Protein AF-A0A7K8D4I7-F1 (afdb_monomer_lite)

Sequence (72 aa):
LLSLLQKWALLALSACSSLCCLCCLLGLLVAIGLTLGNQGRVLLAPCSIASIALAPVSRECPFDPTRVYVSP

pLDDT: mean 74.7, std 19.29, range [47.03, 98.0]

Radius of gyration: 26.12 Å; chains: 1; bounding box: 21×51×80 Å

Structure (mmCIF, N/CA/C/O backbone):
data_AF-A0A7K8D4I7-F1
#
_entry.id   AF-A0A7K8D4I7-F1
#
loop_
_atom_site.group_PDB
_atom_site.id
_atom_site.type_symbol
_atom_site.label_atom_id
_atom_site.label_alt_id
_atom_site.label_comp_id
_atom_site.label_asym_id
_atom_site.label_entity_id
_atom_site.label_seq_id
_atom_site.pdbx_PDB_ins_code
_atom_site.Cartn_x
_atom_site.Cartn_y
_atom_site.Cartn_z
_atom_site.occupancy
_atom_site.B_iso_or_equiv
_atom_site.auth_seq_id
_atom_site.auth_comp_id
_atom_site.auth_asym_id
_atom_site.auth_atom_id
_atom_site.pdbx_PDB_model_num
ATOM 1 N N . LEU A 1 1 ? -5.583 2.093 33.737 1.00 72.12 1 LEU A N 1
ATOM 2 C CA . LEU A 1 1 ? -4.561 3.014 33.182 1.00 72.12 1 LEU A CA 1
ATOM 3 C C . LEU A 1 1 ? -3.551 2.277 32.292 1.00 72.12 1 LEU A C 1
ATOM 5 O O . LEU A 1 1 ? -3.464 2.612 31.121 1.00 72.12 1 LEU A O 1
ATOM 9 N N . LEU A 1 2 ? -2.869 1.231 32.786 1.00 80.94 2 LEU A N 1
ATOM 10 C CA . LEU A 1 2 ? -1.909 0.422 32.004 1.00 80.94 2 LEU A CA 1
ATOM 11 C C . LEU A 1 2 ? -2.523 -0.219 30.738 1.00 80.94 2 LEU A C 1
ATOM 13 O O . LEU A 1 2 ? -1.966 -0.108 29.650 1.00 80.94 2 LEU A O 1
ATOM 17 N N . SER A 1 3 ? -3.725 -0.790 30.858 1.00 81.88 3 SER A N 1
ATOM 18 C CA . SER A 1 3 ? -4.476 -1.381 29.736 1.00 81.88 3 SER A CA 1
ATOM 19 C C . SER A 1 3 ? -4.915 -0.368 28.670 1.00 81.88 3 SER A C 1
ATOM 21 O O . SER A 1 3 ? -5.027 -0.712 27.495 1.00 81.88 3 SER A O 1
ATOM 23 N N . LEU A 1 4 ? -5.140 0.892 29.061 1.00 86.25 4 LEU A N 1
ATOM 24 C CA . LEU A 1 4 ? -5.435 1.979 28.126 1.00 86.25 4 LEU A CA 1
ATOM 25 C C . LEU A 1 4 ? -4.185 2.319 27.315 1.00 86.25 4 LEU A C 1
ATOM 27 O O . LEU A 1 4 ? -4.258 2.322 26.091 1.00 86.25 4 LEU A O 1
ATOM 31 N N . LEU A 1 5 ? -3.034 2.519 27.970 1.00 92.00 5 LEU A N 1
ATOM 32 C CA . LEU A 1 5 ? -1.766 2.809 27.288 1.00 92.00 5 LEU A CA 1
ATOM 33 C C . LEU A 1 5 ? -1.405 1.741 26.246 1.00 92.00 5 LEU A C 1
ATOM 35 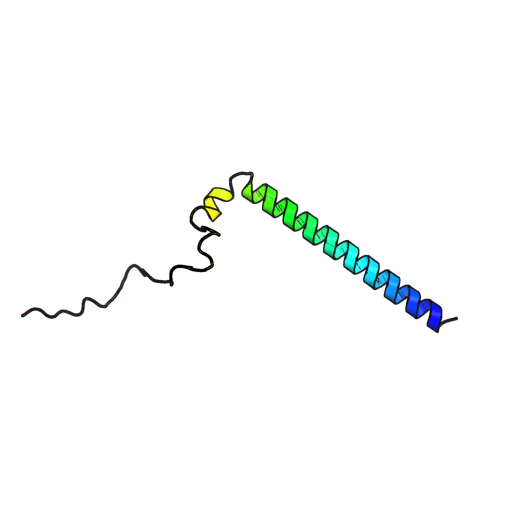O O . LEU A 1 5 ? -1.001 2.092 25.143 1.00 92.00 5 LEU A O 1
ATOM 39 N N . GLN A 1 6 ? -1.600 0.456 26.558 1.00 88.81 6 GLN A N 1
ATOM 40 C CA . GLN A 1 6 ? -1.335 -0.629 25.605 1.00 88.81 6 GLN A CA 1
ATOM 41 C C . GLN A 1 6 ? -2.206 -0.527 24.348 1.00 88.81 6 GLN A C 1
ATOM 43 O O . GLN A 1 6 ? -1.708 -0.705 23.238 1.00 88.81 6 GLN A O 1
ATOM 48 N N . LYS A 1 7 ? -3.497 -0.205 24.505 1.00 92.31 7 LYS A N 1
ATOM 49 C CA . LYS A 1 7 ? -4.416 -0.063 23.370 1.00 92.31 7 LYS A CA 1
ATOM 50 C C . LYS A 1 7 ? -3.986 1.088 22.450 1.00 92.31 7 LYS A C 1
ATOM 52 O O . LYS A 1 7 ? -3.954 0.915 21.234 1.00 92.31 7 LYS A O 1
ATOM 57 N N . TRP A 1 8 ? -3.603 2.227 23.028 1.00 94.38 8 TRP A N 1
ATOM 58 C CA . TRP A 1 8 ? -3.114 3.387 22.275 1.00 94.38 8 TRP A CA 1
ATOM 59 C C . TRP A 1 8 ? -1.761 3.132 21.608 1.00 94.38 8 TRP A C 1
ATOM 61 O O . TRP A 1 8 ? -1.569 3.527 20.463 1.00 94.38 8 TRP A O 1
ATOM 71 N N . ALA A 1 9 ? -0.844 2.435 22.284 1.00 95.62 9 ALA A N 1
ATOM 72 C CA . ALA A 1 9 ? 0.463 2.090 21.730 1.00 95.62 9 ALA A CA 1
ATOM 73 C C . ALA A 1 9 ? 0.340 1.174 20.504 1.00 95.62 9 ALA A C 1
ATOM 75 O O . ALA A 1 9 ? 0.961 1.437 19.477 1.00 95.62 9 ALA A O 1
ATOM 76 N N . LEU A 1 10 ? -0.504 0.138 20.580 1.00 94.69 10 LEU A N 1
ATOM 77 C CA . LEU A 1 10 ? -0.768 -0.753 19.446 1.00 94.69 10 LEU A CA 1
ATOM 78 C C . LEU A 1 10 ? -1.438 -0.013 18.285 1.00 94.69 10 LEU A C 1
ATOM 80 O O . LEU A 1 10 ? -1.059 -0.217 17.133 1.00 94.69 10 LEU A O 1
ATOM 84 N N . LEU A 1 11 ? -2.396 0.870 18.586 1.00 94.44 11 LEU A N 1
ATOM 85 C CA . LEU A 1 11 ? -3.055 1.693 17.574 1.00 94.44 11 LEU A CA 1
ATOM 86 C C . LEU A 1 11 ? -2.053 2.607 16.861 1.00 94.44 11 LEU A C 1
ATOM 88 O O . LEU A 1 11 ? -2.023 2.641 15.634 1.00 94.44 11 LEU A O 1
ATOM 92 N N . ALA A 1 12 ? -1.207 3.308 17.618 1.00 96.06 12 ALA A N 1
ATOM 93 C CA . ALA A 1 12 ? -0.190 4.194 17.065 1.00 96.06 12 ALA A CA 1
ATOM 94 C C . ALA A 1 12 ? 0.839 3.425 16.226 1.00 96.06 12 ALA A C 1
ATOM 96 O O . ALA A 1 12 ? 1.177 3.854 15.124 1.00 96.06 12 ALA A O 1
ATOM 97 N N . LEU A 1 13 ? 1.299 2.267 16.710 1.00 96.38 13 LEU A N 1
ATOM 98 C CA . LEU A 1 13 ? 2.257 1.431 15.992 1.00 96.38 13 LEU A CA 1
ATOM 99 C C . LEU A 1 13 ? 1.670 0.905 14.677 1.00 96.38 13 LEU A C 1
ATOM 101 O O . LEU A 1 13 ? 2.322 1.001 13.641 1.00 96.38 13 LEU A O 1
ATOM 105 N N . SER A 1 14 ? 0.432 0.402 14.707 1.00 96.12 14 SER A N 1
ATOM 106 C CA . SER A 1 14 ? -0.262 -0.082 13.509 1.00 96.12 14 SER A CA 1
ATOM 107 C C . SER A 1 14 ? -0.567 1.040 12.516 1.00 96.12 14 SER A C 1
ATOM 109 O O . SER A 1 14 ? -0.500 0.825 11.308 1.00 96.12 14 SER A O 1
ATOM 111 N N . ALA A 1 15 ? -0.920 2.233 12.999 1.00 96.69 15 ALA A N 1
ATOM 112 C CA . ALA A 1 15 ? -1.150 3.386 12.137 1.00 96.69 15 ALA A CA 1
ATOM 113 C C . ALA A 1 15 ? 0.155 3.828 11.461 1.00 96.69 15 ALA A C 1
ATOM 115 O O . ALA A 1 15 ? 0.186 4.026 10.249 1.00 96.69 15 ALA A O 1
ATOM 116 N N . CYS A 1 16 ? 1.247 3.917 12.225 1.00 97.25 16 CYS A N 1
ATOM 117 C CA . CYS A 1 16 ? 2.564 4.277 11.710 1.00 97.25 16 CYS A CA 1
ATOM 118 C C . CYS A 1 16 ? 3.062 3.265 10.670 1.00 97.25 16 CYS A C 1
ATOM 120 O O . CYS A 1 16 ? 3.496 3.661 9.590 1.00 97.25 16 CYS A O 1
ATOM 122 N N . SER A 1 17 ? 2.940 1.961 10.942 1.00 96.25 17 SER A N 1
ATOM 123 C CA . SER A 1 17 ? 3.342 0.929 9.982 1.00 96.25 17 SER A CA 1
ATOM 124 C C . SER A 1 17 ? 2.516 0.993 8.697 1.00 96.25 17 SER A C 1
ATOM 126 O O . SER A 1 17 ? 3.092 0.955 7.613 1.00 96.25 17 SER A O 1
ATOM 128 N N . SER A 1 18 ? 1.195 1.174 8.798 1.00 97.00 18 SER A N 1
ATOM 129 C CA . SER A 1 18 ? 0.321 1.346 7.633 1.00 97.00 18 SER A CA 1
ATOM 130 C C . SER A 1 18 ? 0.726 2.558 6.790 1.00 97.00 18 SER A C 1
ATOM 132 O O . SER A 1 18 ? 0.884 2.428 5.576 1.00 97.00 18 SER A O 1
ATOM 134 N N . LEU A 1 19 ? 0.975 3.709 7.423 1.00 97.88 19 LEU A 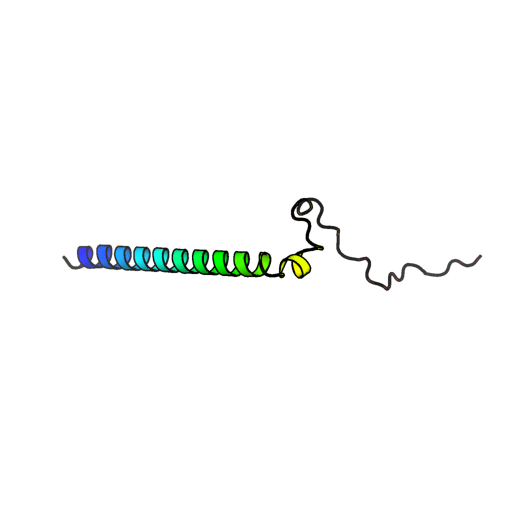N 1
ATOM 135 C CA . LEU A 1 19 ? 1.424 4.928 6.743 1.00 97.88 19 LEU A CA 1
ATOM 136 C C . LEU A 1 19 ? 2.780 4.724 6.056 1.00 97.88 19 LEU A C 1
ATOM 138 O O . LEU A 1 19 ? 2.926 5.071 4.886 1.00 97.88 19 LEU A O 1
ATOM 142 N N . CYS A 1 20 ? 3.750 4.106 6.735 1.00 96.94 20 CYS A N 1
ATOM 143 C CA . CYS A 1 20 ? 5.050 3.776 6.149 1.00 96.94 20 CYS A CA 1
ATOM 144 C C . CYS A 1 20 ? 4.909 2.847 4.937 1.00 96.94 20 CYS A C 1
ATOM 146 O O . CYS A 1 20 ? 5.479 3.132 3.886 1.00 96.94 20 CYS A O 1
ATOM 148 N N . CYS A 1 21 ? 4.110 1.779 5.041 1.00 97.56 21 CYS A N 1
ATOM 149 C CA . CYS A 1 21 ? 3.840 0.876 3.922 1.00 97.56 21 CYS A CA 1
ATOM 150 C C . CYS A 1 21 ? 3.212 1.612 2.732 1.00 97.56 21 CYS A C 1
ATOM 152 O O . CYS A 1 21 ? 3.629 1.389 1.597 1.00 97.56 21 CYS A O 1
ATOM 154 N N . LEU A 1 22 ? 2.252 2.511 2.977 1.00 97.94 22 LEU A N 1
ATOM 155 C CA . LEU A 1 22 ? 1.639 3.332 1.931 1.00 97.94 22 LEU A CA 1
ATOM 156 C C . LEU A 1 22 ? 2.669 4.241 1.255 1.00 97.94 22 LEU A C 1
ATOM 158 O O . LEU A 1 22 ? 2.746 4.258 0.029 1.00 97.94 22 LEU A O 1
ATOM 162 N N . CYS A 1 23 ? 3.508 4.936 2.026 1.00 97.69 23 CYS A N 1
ATOM 163 C CA . CYS A 1 23 ? 4.588 5.761 1.483 1.00 97.69 23 CYS A CA 1
ATOM 164 C C . CYS A 1 23 ? 5.560 4.941 0.622 1.00 97.69 23 CYS A C 1
ATOM 166 O O . CYS A 1 23 ? 5.932 5.374 -0.468 1.00 97.69 23 CYS A O 1
ATOM 168 N N . CYS A 1 24 ? 5.938 3.739 1.068 1.00 96.50 24 CYS A N 1
ATOM 169 C CA . CYS A 1 24 ? 6.802 2.841 0.303 1.00 96.50 24 CYS A CA 1
ATOM 170 C C . CYS A 1 24 ? 6.143 2.370 -0.999 1.00 96.50 24 CYS A C 1
ATOM 172 O O . CYS A 1 24 ? 6.793 2.383 -2.041 1.00 96.50 24 CYS A O 1
ATOM 174 N N . LEU A 1 25 ? 4.861 1.989 -0.961 1.00 98.00 25 LEU A N 1
ATOM 175 C CA . LEU A 1 25 ? 4.107 1.583 -2.151 1.00 98.00 25 LEU A CA 1
ATOM 176 C C . LEU A 1 25 ? 3.980 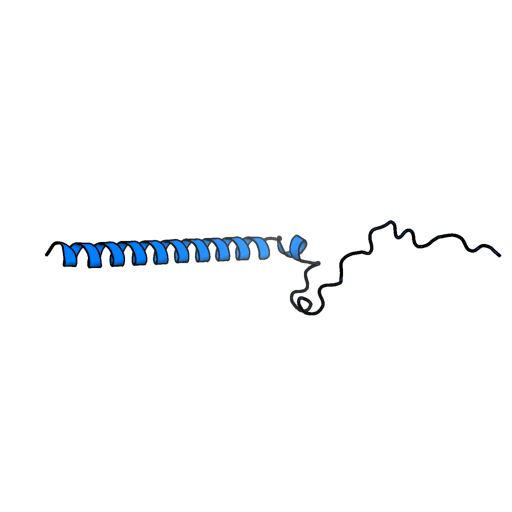2.728 -3.157 1.00 98.00 25 LEU A C 1
ATOM 178 O O . LEU A 1 25 ? 4.164 2.509 -4.351 1.00 98.00 25 LEU A O 1
ATOM 182 N N . LEU A 1 26 ? 3.717 3.948 -2.686 1.00 97.94 26 LEU A N 1
ATOM 183 C CA . LEU A 1 26 ? 3.677 5.136 -3.536 1.00 97.94 26 LEU A CA 1
ATOM 184 C C . LEU A 1 26 ? 5.046 5.416 -4.162 1.00 97.94 26 LEU A C 1
ATOM 186 O O . LEU A 1 26 ? 5.127 5.627 -5.369 1.00 97.94 26 LEU A O 1
ATOM 190 N N . GLY A 1 27 ? 6.125 5.358 -3.377 1.00 96.50 27 GLY A N 1
ATOM 191 C CA . GLY A 1 27 ? 7.489 5.522 -3.884 1.00 96.50 27 GLY A CA 1
ATOM 192 C C . GLY A 1 27 ? 7.854 4.466 -4.930 1.00 96.50 27 GLY A C 1
ATOM 193 O O . GLY A 1 27 ? 8.399 4.800 -5.980 1.00 96.50 27 GLY A O 1
ATOM 194 N N . LEU A 1 28 ? 7.480 3.207 -4.688 1.00 96.19 28 LEU A N 1
ATOM 195 C CA . LEU A 1 28 ? 7.654 2.116 -5.642 1.00 96.19 28 LEU A CA 1
ATOM 196 C C . LEU A 1 28 ? 6.854 2.364 -6.927 1.00 96.19 28 LEU A C 1
ATOM 198 O O . LEU A 1 28 ? 7.395 2.214 -8.018 1.00 96.19 28 LEU A O 1
ATOM 202 N N . LEU A 1 29 ? 5.592 2.782 -6.816 1.00 95.62 29 LEU A N 1
ATOM 203 C CA . LEU A 1 29 ? 4.735 3.068 -7.966 1.00 95.62 29 LEU A CA 1
ATOM 204 C C . LEU A 1 29 ? 5.290 4.223 -8.811 1.00 95.62 29 LEU A C 1
ATOM 206 O O . LEU A 1 29 ? 5.306 4.136 -10.038 1.00 95.62 29 LEU A O 1
ATOM 210 N N . VAL A 1 30 ? 5.794 5.275 -8.160 1.00 95.44 30 VAL A N 1
ATOM 211 C CA . VAL A 1 30 ? 6.471 6.395 -8.826 1.00 95.44 30 VAL A CA 1
ATOM 212 C C . VAL A 1 30 ? 7.740 5.916 -9.526 1.00 95.44 30 VAL A C 1
ATOM 214 O O . VAL A 1 30 ? 7.933 6.233 -10.697 1.00 95.44 30 VAL A O 1
ATOM 217 N N . ALA A 1 31 ? 8.579 5.120 -8.856 1.00 92.19 31 ALA A N 1
ATOM 218 C CA . ALA A 1 31 ? 9.794 4.568 -9.453 1.00 92.19 31 ALA A CA 1
ATOM 219 C C . ALA A 1 31 ? 9.475 3.727 -10.699 1.00 92.19 31 ALA A C 1
ATOM 221 O O . ALA A 1 31 ? 10.067 3.955 -11.751 1.00 92.19 31 ALA A O 1
ATOM 222 N N . ILE A 1 32 ? 8.479 2.837 -10.616 1.00 91.38 32 ILE A N 1
ATOM 223 C CA . ILE A 1 32 ? 7.995 2.042 -11.753 1.00 91.38 32 ILE A CA 1
ATOM 224 C C . ILE A 1 32 ? 7.504 2.959 -12.878 1.00 91.38 32 ILE A C 1
ATOM 226 O O . ILE A 1 32 ? 7.900 2.782 -14.028 1.00 91.38 32 ILE A O 1
ATOM 230 N N . GLY A 1 33 ? 6.674 3.958 -12.566 1.00 89.00 33 GLY A N 1
ATOM 231 C CA . GLY A 1 33 ? 6.147 4.905 -13.550 1.00 89.00 33 GLY A CA 1
ATOM 232 C C . GLY A 1 33 ? 7.253 5.665 -14.287 1.00 89.00 33 GLY A C 1
ATOM 233 O O . GLY A 1 33 ? 7.222 5.760 -15.514 1.00 89.00 33 GLY A O 1
ATOM 234 N N . LEU A 1 34 ? 8.269 6.133 -13.558 1.00 88.38 34 LEU A N 1
ATOM 235 C CA . LEU A 1 34 ? 9.448 6.777 -14.138 1.00 88.38 34 LEU A CA 1
ATOM 236 C C . LEU A 1 34 ? 10.263 5.805 -14.995 1.00 88.38 34 LEU A C 1
ATOM 238 O O . LEU A 1 34 ? 10.670 6.173 -16.094 1.00 88.38 34 LEU A O 1
ATOM 242 N N . THR A 1 35 ? 10.463 4.560 -14.547 1.00 84.75 35 THR A N 1
ATOM 243 C CA . THR A 1 35 ? 11.142 3.524 -15.342 1.00 84.75 35 THR A CA 1
ATOM 244 C C . THR A 1 35 ? 10.408 3.269 -16.655 1.00 84.75 35 THR A C 1
ATOM 246 O O . THR A 1 35 ? 11.036 3.249 -17.711 1.00 84.75 35 THR A O 1
ATOM 249 N N . LEU A 1 36 ? 9.080 3.130 -16.624 1.00 84.12 36 LEU A N 1
ATOM 250 C CA . LEU A 1 36 ? 8.273 2.951 -17.830 1.00 84.12 36 LEU A CA 1
ATOM 251 C C . LEU A 1 36 ? 8.348 4.180 -18.748 1.00 84.12 36 LEU A C 1
ATOM 253 O O . LEU A 1 36 ? 8.545 4.032 -19.954 1.00 84.12 36 LEU A O 1
ATOM 257 N N . GLY A 1 37 ? 8.222 5.386 -18.192 1.00 80.75 37 GLY A N 1
ATOM 258 C CA . GLY A 1 37 ? 8.253 6.633 -18.957 1.00 80.75 37 GLY A CA 1
ATOM 259 C C . GLY A 1 37 ? 9.606 6.916 -19.614 1.00 80.75 37 GLY A C 1
ATOM 260 O O . GLY A 1 37 ? 9.652 7.371 -20.755 1.00 80.75 37 GLY A O 1
ATOM 261 N N . ASN A 1 38 ? 10.709 6.600 -18.935 1.00 76.50 38 ASN A N 1
ATOM 262 C CA . ASN A 1 38 ? 12.061 6.979 -19.341 1.00 76.50 38 ASN A CA 1
ATOM 263 C C . ASN A 1 38 ? 12.809 5.867 -20.110 1.00 76.50 38 ASN A C 1
ATOM 265 O O . ASN A 1 38 ? 13.953 5.571 -19.791 1.00 76.50 38 ASN A O 1
ATOM 269 N N . GLN A 1 39 ? 12.175 5.266 -21.131 1.00 65.94 39 GLN A N 1
ATOM 270 C CA . GLN A 1 39 ? 12.707 4.195 -22.015 1.00 65.94 39 GLN A CA 1
ATOM 271 C C . GLN A 1 39 ? 12.604 2.738 -21.506 1.00 65.94 39 GLN A C 1
ATOM 273 O O . GLN A 1 39 ? 12.881 1.812 -22.268 1.00 65.94 39 GLN A O 1
ATOM 278 N N . GLY A 1 40 ? 12.098 2.469 -20.296 1.00 57.50 40 GLY A N 1
ATOM 279 C CA . GLY A 1 40 ? 11.827 1.094 -19.831 1.00 57.50 40 GLY A CA 1
ATOM 280 C C . GLY A 1 40 ? 10.693 0.387 -20.585 1.00 57.50 40 GLY A C 1
ATOM 281 O O . GLY A 1 40 ? 10.601 -0.837 -20.564 1.00 57.50 40 GLY A O 1
ATOM 282 N N . ARG A 1 41 ? 9.865 1.127 -21.335 1.00 58.06 41 ARG A N 1
ATOM 283 C CA . ARG A 1 41 ? 8.861 0.564 -22.258 1.00 58.06 41 ARG A CA 1
ATOM 284 C C . ARG 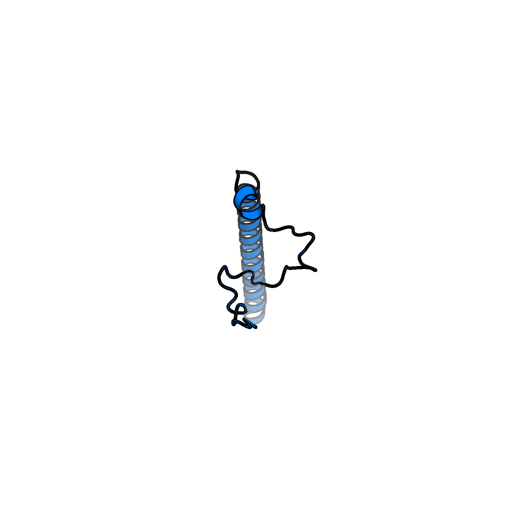A 1 41 ? 9.440 -0.325 -23.361 1.00 58.06 41 ARG A C 1
ATOM 286 O O . ARG A 1 41 ? 8.697 -1.157 -23.865 1.00 58.06 41 ARG A O 1
ATOM 293 N N . VAL A 1 42 ? 10.721 -0.193 -23.718 1.00 57.78 42 VAL A N 1
ATOM 294 C CA . VAL A 1 42 ? 11.387 -1.113 -24.664 1.00 57.78 42 VAL A CA 1
ATOM 295 C C . VAL A 1 42 ? 11.513 -2.523 -24.077 1.00 57.78 42 VAL A C 1
ATOM 297 O O . VAL A 1 42 ? 11.342 -3.498 -24.799 1.00 57.78 42 VAL A O 1
ATOM 300 N N . LEU A 1 43 ? 11.720 -2.644 -22.762 1.00 58.00 43 LEU A N 1
ATOM 301 C CA . LEU A 1 43 ? 11.807 -3.935 -22.067 1.00 58.00 43 LEU A CA 1
ATOM 302 C C . LEU A 1 43 ? 10.426 -4.584 -21.866 1.00 58.00 43 LEU A C 1
ATOM 304 O O . LEU A 1 43 ? 10.332 -5.804 -21.775 1.00 58.00 43 LEU A O 1
ATOM 308 N N . LEU A 1 44 ? 9.352 -3.783 -21.822 1.00 56.97 44 LEU A N 1
ATOM 309 C CA . LEU A 1 44 ? 7.963 -4.261 -21.748 1.00 56.97 44 LEU A CA 1
ATOM 310 C C . LEU A 1 44 ? 7.268 -4.339 -23.119 1.00 56.97 44 LEU A C 1
ATOM 312 O O . LEU A 1 44 ? 6.114 -4.753 -23.185 1.00 56.97 44 LEU A O 1
ATOM 316 N N . ALA A 1 45 ? 7.947 -3.968 -24.208 1.00 57.06 45 ALA A N 1
ATOM 317 C CA . ALA A 1 45 ? 7.393 -3.980 -25.561 1.00 57.06 45 ALA A CA 1
ATOM 318 C C . ALA A 1 45 ? 6.799 -5.338 -26.008 1.00 57.06 45 ALA A C 1
ATOM 320 O O . ALA A 1 45 ? 5.779 -5.307 -26.695 1.00 57.06 45 ALA A O 1
ATOM 321 N N . PRO A 1 46 ? 7.337 -6.517 -25.618 1.00 57.16 46 PRO A N 1
ATOM 322 C CA . PRO A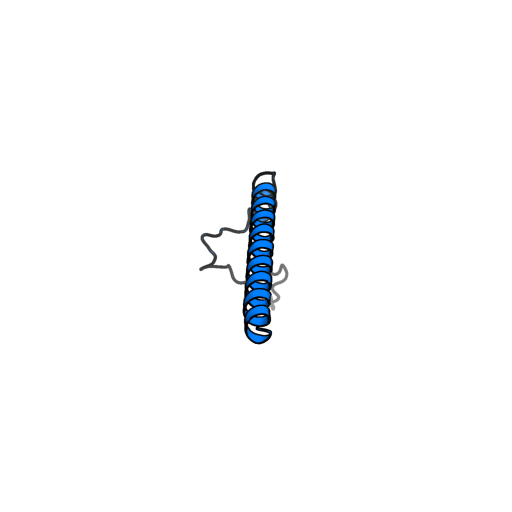 1 46 ? 6.707 -7.797 -25.954 1.00 57.16 46 PRO A CA 1
ATOM 323 C C . PRO A 1 46 ? 5.562 -8.212 -25.006 1.00 57.16 46 PRO A C 1
ATOM 325 O O . PRO A 1 46 ? 4.869 -9.188 -25.284 1.00 57.16 46 PRO A O 1
ATOM 328 N N . CYS A 1 47 ? 5.318 -7.493 -23.904 1.00 56.31 47 CYS A N 1
ATOM 329 C CA . CYS A 1 47 ? 4.264 -7.818 -22.940 1.00 56.31 47 CYS A CA 1
ATOM 330 C C . CYS A 1 47 ? 2.993 -7.003 -23.219 1.00 56.31 47 CYS A C 1
ATOM 332 O O . CYS A 1 47 ? 2.750 -5.952 -22.625 1.00 56.31 47 CYS A O 1
ATOM 334 N N . SER A 1 48 ? 2.146 -7.509 -24.115 1.00 55.16 48 SER A N 1
ATOM 335 C CA . SER A 1 48 ? 0.781 -7.004 -24.288 1.00 55.16 48 SER A CA 1
ATOM 336 C C . SER A 1 48 ? -0.062 -7.363 -23.049 1.00 55.16 48 SER A C 1
ATOM 338 O O . SER A 1 48 ? -0.389 -8.521 -22.800 1.00 55.16 48 SER A O 1
ATOM 340 N N . ILE A 1 49 ? -0.436 -6.364 -22.246 1.00 54.16 49 ILE A N 1
ATOM 341 C CA . ILE A 1 49 ? -1.318 -6.537 -21.071 1.00 54.16 49 ILE A CA 1
ATOM 342 C C . ILE A 1 49 ? -2.751 -6.928 -21.490 1.00 54.16 49 ILE A C 1
ATOM 344 O O . ILE A 1 49 ? -3.498 -7.501 -20.701 1.00 54.16 49 ILE A O 1
ATOM 348 N N . ALA A 1 50 ? -3.115 -6.712 -22.759 1.00 52.84 50 ALA A N 1
ATOM 349 C CA . ALA A 1 50 ? -4.374 -7.178 -23.339 1.00 52.84 50 ALA A CA 1
ATOM 350 C C . ALA A 1 50 ? -4.447 -8.713 -23.478 1.00 52.84 50 ALA A C 1
ATOM 352 O O . ALA A 1 50 ? -5.534 -9.269 -23.595 1.00 52.84 50 ALA A O 1
ATOM 353 N N . SER A 1 51 ? -3.307 -9.410 -23.429 1.00 51.50 51 SER A N 1
ATOM 354 C CA . SER A 1 51 ? -3.215 -10.859 -23.623 1.00 51.50 51 SER A CA 1
ATOM 355 C C . SER A 1 51 ? -2.831 -11.619 -22.353 1.00 51.50 51 SER A C 1
ATOM 357 O O . SER A 1 51 ? -2.316 -12.722 -22.453 1.00 51.50 51 SER A O 1
ATOM 359 N N . ILE A 1 52 ? -3.090 -11.096 -21.147 1.00 52.19 52 ILE A N 1
ATOM 360 C CA . ILE A 1 52 ? -2.927 -11.896 -19.910 1.00 52.19 52 ILE A CA 1
ATOM 361 C C . ILE A 1 52 ? -3.950 -13.053 -19.869 1.00 52.19 52 ILE A C 1
ATOM 363 O O . ILE A 1 52 ? -3.680 -14.097 -19.285 1.00 52.19 52 ILE A O 1
ATOM 367 N N . ALA A 1 53 ? -5.078 -12.925 -20.579 1.00 49.47 53 ALA A N 1
ATOM 368 C CA . ALA A 1 53 ? -6.024 -14.021 -20.817 1.00 49.47 53 ALA A CA 1
ATOM 369 C C . ALA A 1 53 ? -5.603 -14.982 -21.953 1.00 49.47 53 ALA A C 1
ATOM 371 O O . ALA A 1 53 ? -6.237 -16.014 -22.143 1.00 49.47 53 ALA A O 1
ATOM 372 N N . LEU A 1 54 ? -4.544 -14.657 -22.703 1.00 51.47 54 LEU A N 1
ATOM 373 C CA . LEU A 1 54 ? -4.003 -15.460 -23.805 1.00 51.47 54 LEU A CA 1
ATOM 374 C C . LEU A 1 54 ? -2.476 -15.545 -23.723 1.00 51.47 54 LEU A C 1
ATOM 376 O O . LEU A 1 54 ? -1.824 -15.536 -24.764 1.00 51.47 54 LEU A O 1
ATOM 380 N N . ALA A 1 55 ? -1.894 -15.569 -22.516 1.00 49.12 55 ALA A N 1
ATOM 381 C CA . ALA A 1 55 ? -0.447 -15.681 -22.367 1.00 49.12 55 ALA A CA 1
ATOM 382 C C . ALA A 1 55 ? 0.010 -16.856 -23.245 1.00 49.12 55 ALA A C 1
ATOM 384 O O . ALA A 1 55 ? -0.423 -17.984 -22.982 1.00 49.12 55 ALA A O 1
ATOM 385 N N . PRO A 1 56 ? 0.764 -16.606 -24.337 1.00 47.03 56 PRO A N 1
ATOM 386 C CA . PRO A 1 56 ? 1.112 -17.662 -25.254 1.00 47.03 56 PRO A CA 1
ATOM 387 C C . PRO A 1 56 ? 1.927 -18.634 -24.433 1.00 47.03 56 PRO A C 1
ATOM 389 O O . PRO A 1 56 ? 2.913 -18.270 -23.782 1.00 47.03 56 PRO A O 1
ATOM 392 N N . VAL A 1 57 ? 1.405 -19.854 -24.399 1.00 51.66 57 VAL A N 1
ATOM 393 C CA . VAL A 1 57 ? 2.086 -21.012 -23.873 1.00 51.66 57 VAL A CA 1
ATOM 394 C C . VAL A 1 57 ? 3.540 -20.915 -24.314 1.00 51.66 57 VAL A C 1
ATOM 396 O O . VAL A 1 57 ? 3.863 -20.681 -25.478 1.00 51.66 57 VAL A O 1
ATOM 399 N N . SER A 1 58 ? 4.418 -20.985 -23.327 1.00 48.53 58 SER A N 1
ATOM 400 C CA . SER A 1 58 ? 5.830 -21.197 -23.550 1.00 48.53 58 SER A CA 1
ATOM 401 C C . SER A 1 58 ? 6.021 -22.255 -24.646 1.00 48.53 58 SER A C 1
ATOM 403 O O . SER A 1 58 ? 5.328 -23.274 -24.626 1.00 48.53 58 SER A O 1
ATOM 405 N N . ARG A 1 5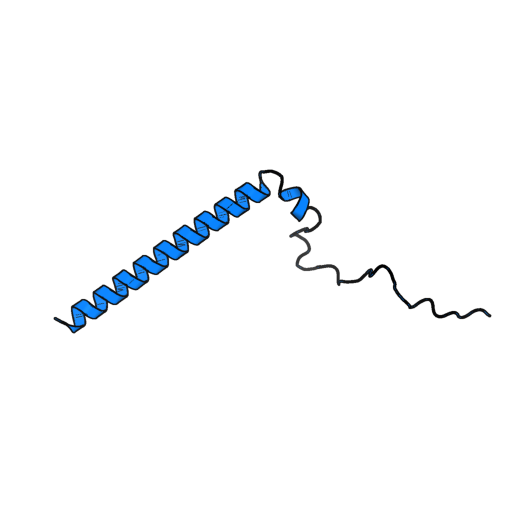9 ? 7.053 -22.040 -25.471 1.00 48.47 59 ARG A N 1
ATOM 406 C CA . ARG A 1 59 ? 7.815 -23.039 -26.242 1.00 48.47 59 ARG A CA 1
ATOM 407 C C . ARG A 1 59 ? 7.565 -23.120 -27.749 1.00 48.47 59 ARG A C 1
ATOM 409 O O . ARG A 1 59 ? 7.260 -24.186 -28.255 1.00 48.47 59 ARG A O 1
ATOM 416 N N . GLU A 1 60 ? 8.034 -22.107 -28.469 1.00 54.25 60 GLU A N 1
ATOM 417 C CA . GLU A 1 60 ? 9.011 -22.420 -29.521 1.00 54.25 60 GLU A CA 1
ATOM 418 C C . GLU A 1 60 ? 10.407 -22.367 -28.883 1.00 54.25 60 GLU A C 1
ATOM 420 O O . GLU A 1 60 ? 11.143 -21.383 -28.963 1.00 54.25 60 GLU A O 1
ATOM 425 N N . CYS A 1 61 ? 10.753 -23.428 -28.147 1.00 51.03 61 CYS A N 1
ATOM 426 C CA . CYS A 1 61 ? 12.155 -23.697 -27.852 1.00 51.03 61 CYS A CA 1
ATOM 427 C C . CYS A 1 61 ? 12.841 -23.968 -29.203 1.00 51.03 61 CYS A C 1
ATOM 429 O O . CYS A 1 61 ? 12.319 -24.773 -29.969 1.00 51.03 61 CYS A O 1
ATOM 431 N N . PRO A 1 62 ? 13.999 -23.357 -29.514 1.00 57.06 62 PRO A N 1
ATOM 432 C CA . PRO A 1 62 ? 14.637 -23.425 -30.838 1.00 57.06 62 PRO A CA 1
ATOM 433 C C . PRO A 1 62 ? 15.207 -24.808 -31.220 1.00 57.06 62 PRO A C 1
ATOM 435 O O . PRO A 1 62 ? 16.001 -24.918 -32.148 1.00 57.06 62 PRO A O 1
ATOM 438 N N . PHE A 1 63 ? 14.782 -25.866 -30.530 1.00 48.81 63 PHE A N 1
ATOM 439 C CA . PHE A 1 63 ? 14.989 -27.262 -30.882 1.00 48.81 63 PHE A CA 1
ATOM 440 C C . PHE A 1 63 ? 13.733 -28.042 -30.489 1.00 48.81 63 PHE A C 1
ATOM 442 O O . PHE A 1 63 ? 13.634 -28.540 -29.368 1.00 48.81 63 PHE A O 1
ATOM 449 N N . ASP A 1 64 ? 12.766 -28.120 -31.400 1.00 54.59 64 ASP A N 1
ATOM 450 C CA . ASP A 1 64 ? 11.678 -29.089 -31.303 1.00 54.59 64 ASP A CA 1
ATOM 451 C C . ASP A 1 64 ? 12.149 -30.422 -31.928 1.00 54.59 64 ASP A C 1
ATOM 453 O O . ASP A 1 64 ? 12.395 -30.482 -33.136 1.00 54.59 64 ASP A O 1
ATOM 457 N N . PRO A 1 65 ? 12.352 -31.498 -31.144 1.00 55.22 65 PRO A N 1
ATOM 458 C CA . PRO A 1 65 ? 12.914 -32.757 -31.630 1.00 55.22 65 PRO A CA 1
ATOM 459 C C . PRO A 1 65 ? 11.873 -33.658 -32.324 1.00 55.22 65 PRO A C 1
ATOM 461 O O . PRO A 1 65 ? 12.109 -34.855 -32.477 1.00 55.22 65 PRO A O 1
ATOM 464 N N . THR A 1 66 ? 10.729 -33.127 -32.774 1.00 57.00 66 THR A N 1
ATOM 465 C CA . THR A 1 66 ? 9.692 -33.911 -33.477 1.00 57.00 66 THR A CA 1
ATOM 466 C C . THR A 1 66 ? 10.039 -34.244 -34.931 1.00 57.00 66 THR A C 1
ATOM 468 O O . THR A 1 66 ? 9.311 -34.981 -35.595 1.00 57.00 66 THR A O 1
ATOM 471 N N . ARG A 1 67 ? 11.203 -33.812 -35.431 1.00 58.19 67 ARG A N 1
ATOM 472 C CA . ARG A 1 67 ? 11.800 -34.332 -36.672 1.00 58.19 67 ARG A CA 1
ATOM 473 C C . ARG A 1 67 ? 12.452 -35.703 -36.444 1.00 58.19 67 ARG A C 1
ATOM 475 O O . ARG A 1 67 ? 13.621 -35.911 -36.755 1.00 58.19 67 ARG A O 1
ATOM 482 N N . VAL A 1 68 ? 11.690 -36.669 -35.935 1.00 57.53 68 VAL A N 1
ATOM 483 C CA . VAL A 1 68 ? 12.058 -38.081 -36.093 1.00 57.53 68 VAL A CA 1
ATOM 484 C C . VAL A 1 68 ? 11.727 -38.475 -37.532 1.00 57.53 68 VAL A C 1
ATOM 486 O O . VAL A 1 68 ? 10.608 -38.287 -38.008 1.00 57.53 68 VAL A O 1
ATOM 489 N N . TYR A 1 69 ? 12.749 -38.936 -38.249 1.00 59.12 69 TYR A N 1
ATOM 490 C CA . TYR A 1 69 ? 12.704 -39.356 -39.644 1.00 59.12 69 TYR A CA 1
ATOM 491 C C . TYR A 1 69 ? 11.630 -40.425 -39.874 1.00 59.12 69 TYR A C 1
ATOM 493 O O . TYR A 1 69 ? 11.706 -41.512 -39.311 1.00 59.12 69 TYR A O 1
ATOM 501 N N . VAL A 1 70 ? 10.704 -40.159 -40.792 1.00 63.75 70 VAL A N 1
ATOM 502 C CA . VAL A 1 70 ? 10.059 -41.211 -41.584 1.00 63.75 70 VAL A CA 1
ATOM 503 C C . VAL A 1 70 ? 10.405 -40.934 -43.042 1.00 63.75 70 VAL A C 1
ATOM 505 O O . VAL A 1 70 ? 9.694 -40.233 -43.755 1.00 63.75 70 VAL A O 1
ATOM 508 N N . SER A 1 71 ? 11.601 -41.366 -43.445 1.00 65.50 71 SER A N 1
ATOM 509 C CA . SER A 1 71 ? 11.918 -41.483 -44.871 1.00 65.50 71 SER A CA 1
ATOM 510 C C . SER A 1 71 ? 11.286 -42.779 -45.392 1.00 65.50 71 SER A C 1
ATOM 512 O O . SER A 1 71 ? 11.387 -43.784 -44.683 1.00 65.50 71 SER A O 1
ATOM 514 N N . PRO A 1 72 ? 10.593 -42.739 -46.544 1.00 59.78 72 PRO A N 1
ATOM 515 C CA . PRO A 1 72 ? 9.995 -43.915 -47.173 1.00 59.78 72 PRO A CA 1
ATOM 516 C C . PRO A 1 72 ? 11.044 -44.911 -47.678 1.00 59.78 72 PRO A C 1
ATOM 518 O O . PRO A 1 72 ? 12.192 -44.483 -47.949 1.00 59.78 72 PRO A O 1
#

Foldseek 3Di:
DVVVVVVVVVVVVVVVVVVVVVVVVVVVVVVVVCCCVVPVVVVCVVPDPVCPVPPDPDDPPVDDPVPPDDDD

Secondary structure (DSSP, 8-state):
-HHHHHHHHHHHHHHHHHHHHHHHHHHHHHHHHHHHHTTGGGTSTT--GGGGGG---S---S--TT------

Organism: NCBI:txid461239

InterPro domains:
  IPR020977 Beta-casein-like [PF12304] (7-71)
  IPR020977 Beta-casein-like [PTHR31258] (7-71)